Protein AF-A0A849EMX7-F1 (afdb_monomer_lite)

Foldseek 3Di:
DDQQFPQDWAQQQDADDPVDDFDDQEVCVVVVHLQSGRIHTTHGLQQVQPDADDDPRRPRGHPLSVLVCQCAVPVGGGRDPHRNDPNGHNNPDDPVRSVVVSVVSVVSYPPD

Sequ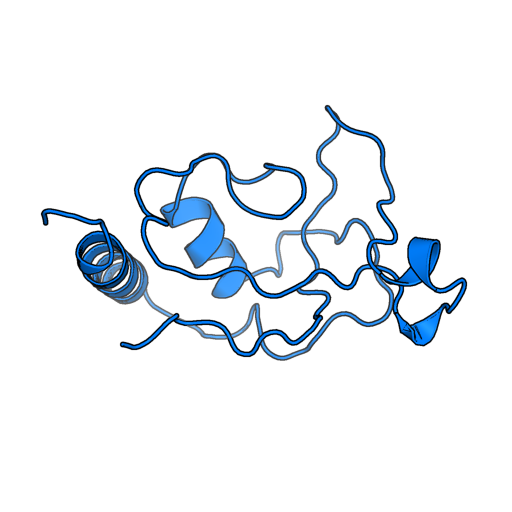ence (112 aa):
PALFTTYRYENIGVPANLSVPSPDLGLGAHLNDPDQNGKFKIPTLRNVAVTAPYSHNGVFPTLYDMVSFINDRSGYTADVSENVTPAVGGLRLSESQIDDIIAFLDTLTDNY

pLDDT: mean 96.65, std 4.78, range [57.38, 98.75]

Radius of gyration: 14.33 Å; chains: 1; bounding box: 36×30×37 Å

Structure (mmCIF, N/CA/C/O backbone):
data_AF-A0A849EMX7-F1
#
_entry.id   AF-A0A849EMX7-F1
#
loop_
_atom_site.group_PDB
_atom_site.id
_atom_site.type_symbol
_atom_site.label_atom_id
_atom_site.label_alt_id
_atom_site.label_comp_id
_atom_site.label_asym_id
_atom_site.label_entity_id
_atom_site.label_seq_id
_atom_site.pdbx_PDB_ins_code
_atom_site.Cartn_x
_atom_site.Cartn_y
_atom_site.Cartn_z
_atom_site.occupancy
_atom_site.B_iso_or_equiv
_atom_site.auth_seq_id
_atom_site.auth_comp_id
_atom_site.auth_asym_id
_atom_site.auth_atom_id
_atom_site.pdbx_PDB_model_num
ATOM 1 N N . PRO A 1 1 ? -22.375 1.510 -4.122 1.00 75.31 1 PRO A N 1
ATOM 2 C CA . PRO A 1 1 ? -21.675 1.776 -2.838 1.00 75.31 1 PRO A CA 1
ATOM 3 C C . PRO A 1 1 ? -20.176 1.995 -3.111 1.00 75.31 1 PRO A C 1
ATOM 5 O O . PRO A 1 1 ? -19.683 1.467 -4.105 1.00 75.31 1 PRO A O 1
ATOM 8 N N . ALA A 1 2 ? -19.470 2.794 -2.301 1.00 87.12 2 ALA A N 1
ATOM 9 C CA . ALA A 1 2 ? -18.047 3.079 -2.525 1.00 87.12 2 ALA A CA 1
ATOM 10 C C . ALA A 1 2 ? -17.178 1.825 -2.304 1.00 87.12 2 ALA A C 1
ATOM 12 O O . ALA A 1 2 ? -17.412 1.066 -1.358 1.00 87.12 2 ALA A O 1
ATOM 13 N N . LEU A 1 3 ? -16.204 1.601 -3.193 1.00 91.38 3 LEU A N 1
ATOM 14 C CA . LEU A 1 3 ? -15.312 0.428 -3.192 1.00 91.38 3 LEU A CA 1
ATOM 15 C C . LEU A 1 3 ? -13.865 0.766 -2.802 1.00 91.38 3 LEU A C 1
ATOM 17 O O . LEU A 1 3 ? -13.039 -0.133 -2.729 1.00 91.38 3 LEU A O 1
ATOM 21 N N . PHE A 1 4 ? -13.559 2.044 -2.544 1.00 96.06 4 PHE A N 1
ATOM 22 C CA . PHE A 1 4 ? -12.251 2.502 -2.053 1.00 96.06 4 PHE A CA 1
ATOM 23 C C . PHE A 1 4 ? -11.056 1.977 -2.867 1.00 96.06 4 PHE A C 1
ATOM 25 O O . PHE A 1 4 ? -10.015 1.630 -2.327 1.00 96.06 4 PHE A O 1
ATOM 32 N N . THR A 1 5 ? -11.226 1.914 -4.186 1.00 96.81 5 THR A N 1
ATOM 33 C CA . THR A 1 5 ? -10.186 1.579 -5.160 1.00 96.81 5 THR A CA 1
ATOM 34 C C . THR A 1 5 ? -10.440 2.358 -6.444 1.00 96.81 5 THR A C 1
ATOM 36 O O . THR A 1 5 ? -11.585 2.660 -6.785 1.00 96.81 5 THR A O 1
ATOM 39 N N . THR A 1 6 ? -9.371 2.678 -7.169 1.00 94.69 6 THR A N 1
ATOM 40 C CA . THR A 1 6 ? -9.442 3.268 -8.513 1.00 94.69 6 THR A CA 1
ATOM 41 C C . THR A 1 6 ? -9.297 2.225 -9.622 1.00 94.69 6 THR A C 1
ATOM 43 O O . THR A 1 6 ? -9.395 2.579 -10.794 1.00 94.69 6 THR A O 1
ATOM 46 N N . TYR A 1 7 ? -9.029 0.959 -9.271 1.00 94.69 7 TYR A N 1
ATOM 47 C CA . TYR A 1 7 ? -8.681 -0.139 -10.186 1.00 94.69 7 TYR A CA 1
ATOM 48 C C . TYR A 1 7 ? -7.423 0.076 -11.039 1.00 94.69 7 TYR A C 1
ATOM 50 O O . TYR A 1 7 ? -7.161 -0.714 -11.946 1.00 94.69 7 TYR A O 1
ATOM 58 N N . ARG A 1 8 ? -6.636 1.117 -10.749 1.00 96.88 8 ARG A N 1
ATOM 59 C CA . ARG A 1 8 ? -5.343 1.363 -11.395 1.00 96.88 8 ARG A CA 1
ATOM 60 C C . ARG A 1 8 ? -4.267 0.430 -10.846 1.00 96.88 8 ARG A C 1
ATOM 62 O O . ARG A 1 8 ? -4.487 -0.281 -9.864 1.00 96.88 8 ARG A O 1
ATOM 69 N N . TYR A 1 9 ? -3.111 0.462 -11.496 1.00 98.38 9 TYR A N 1
ATOM 70 C CA . TYR A 1 9 ? -1.922 -0.289 -11.123 1.00 98.38 9 TYR A CA 1
ATOM 71 C C . TYR A 1 9 ? -0.809 0.692 -10.785 1.00 98.38 9 TYR A C 1
ATOM 73 O O . TYR A 1 9 ? -0.524 1.584 -11.579 1.00 98.38 9 TYR A O 1
ATOM 81 N N . GLU A 1 10 ? -0.190 0.523 -9.624 1.00 98.44 10 GLU A N 1
ATOM 82 C CA . GLU A 1 10 ? 0.881 1.394 -9.141 1.00 98.44 10 GLU A CA 1
ATOM 83 C C . GLU A 1 10 ? 1.969 0.547 -8.482 1.00 98.44 10 GLU A C 1
ATOM 85 O O . GLU A 1 10 ? 1.677 -0.487 -7.875 1.00 98.44 10 GLU A O 1
ATOM 90 N N . ASN A 1 11 ? 3.219 0.997 -8.583 1.00 98.62 11 ASN A N 1
ATOM 91 C CA . ASN A 1 11 ? 4.309 0.478 -7.767 1.00 98.62 11 ASN A CA 1
ATOM 92 C C . ASN A 1 11 ? 4.538 1.456 -6.609 1.00 98.62 11 ASN A C 1
ATOM 94 O O . ASN A 1 11 ? 5.039 2.559 -6.812 1.00 98.62 11 ASN A O 1
ATOM 98 N N . ILE A 1 12 ? 4.167 1.072 -5.389 1.00 98.25 12 ILE A N 1
ATOM 99 C CA . ILE A 1 12 ? 4.361 1.910 -4.192 1.00 98.25 12 ILE A CA 1
ATOM 100 C C . ILE A 1 12 ? 5.744 1.728 -3.544 1.00 98.25 12 ILE A C 1
ATOM 102 O O . ILE A 1 12 ? 6.065 2.435 -2.590 1.00 98.25 12 ILE A O 1
ATOM 106 N N . GLY A 1 13 ? 6.583 0.837 -4.084 1.00 98.31 13 GLY A N 1
ATOM 107 C CA . GLY A 1 13 ? 7.926 0.550 -3.581 1.00 98.31 13 GLY A CA 1
ATOM 108 C C . GLY A 1 13 ? 7.942 -0.379 -2.366 1.00 98.31 13 GLY A C 1
ATOM 109 O O . GLY A 1 13 ? 8.733 -0.164 -1.453 1.00 98.31 13 GLY A O 1
ATOM 110 N N . VAL A 1 14 ? 7.036 -1.366 -2.319 1.00 98.38 14 VAL A N 1
ATOM 111 C CA . VAL A 1 14 ? 6.990 -2.372 -1.238 1.00 98.38 14 VAL A CA 1
ATOM 112 C C . VAL A 1 14 ? 8.327 -3.131 -1.198 1.00 98.38 14 VAL A C 1
ATOM 114 O O . VAL A 1 14 ? 8.826 -3.499 -2.265 1.00 98.38 14 VAL A O 1
ATOM 117 N N . PRO A 1 15 ? 8.927 -3.366 -0.017 1.00 98.44 15 PRO A N 1
ATOM 118 C CA . PRO A 1 15 ? 10.155 -4.148 0.100 1.00 98.44 15 PRO A CA 1
ATOM 119 C C . PRO A 1 15 ? 9.925 -5.637 -0.180 1.00 98.44 15 PRO A C 1
ATOM 121 O O . PRO A 1 15 ? 8.804 -6.141 -0.085 1.00 98.44 15 PRO A O 1
ATOM 124 N N . ALA A 1 16 ? 11.002 -6.360 -0.485 1.00 98.19 16 ALA A N 1
ATOM 125 C CA . ALA A 1 16 ? 10.944 -7.804 -0.679 1.00 98.19 16 ALA A CA 1
ATOM 126 C C . ALA A 1 16 ? 10.520 -8.529 0.612 1.00 98.19 16 ALA A C 1
ATOM 128 O O . ALA A 1 16 ? 11.026 -8.239 1.698 1.00 98.19 16 ALA A O 1
ATOM 129 N N . ASN A 1 17 ? 9.644 -9.528 0.487 1.00 97.88 17 ASN A N 1
ATOM 130 C CA . ASN A 1 17 ? 9.416 -10.522 1.533 1.00 97.88 17 ASN A CA 1
ATOM 131 C C . ASN A 1 17 ? 10.254 -11.767 1.220 1.00 97.88 17 ASN A C 1
ATOM 133 O O . ASN A 1 17 ? 9.970 -12.482 0.264 1.00 97.88 17 ASN A O 1
ATOM 137 N N . LEU A 1 18 ? 11.253 -12.061 2.056 1.00 95.25 18 LEU A N 1
ATOM 138 C CA . LEU A 1 18 ? 12.193 -13.174 1.848 1.00 95.25 18 LEU A CA 1
ATOM 139 C C . LEU A 1 18 ? 11.545 -14.571 1.909 1.00 95.25 18 LEU A C 1
ATOM 141 O O . LEU A 1 18 ? 12.206 -15.566 1.619 1.00 95.25 18 LEU A O 1
ATOM 145 N N . SER A 1 19 ? 10.272 -14.656 2.300 1.00 97.06 19 SER A N 1
ATOM 146 C CA . SER A 1 19 ? 9.513 -15.910 2.368 1.00 97.06 19 SER A CA 1
ATOM 147 C C . SER A 1 19 ? 8.790 -16.260 1.062 1.00 97.06 19 SER A C 1
ATOM 149 O O . SER A 1 19 ? 8.196 -17.334 0.973 1.00 97.06 19 SER A O 1
ATOM 151 N N . VAL A 1 20 ? 8.802 -15.374 0.061 1.00 96.38 20 VAL A N 1
ATOM 152 C CA . VAL A 1 20 ? 8.142 -15.571 -1.241 1.00 96.38 20 VAL A CA 1
ATOM 153 C C . VAL A 1 20 ? 9.100 -15.230 -2.392 1.00 96.38 20 VAL A C 1
ATOM 155 O O . VAL A 1 20 ? 10.116 -14.574 -2.160 1.00 96.38 20 VAL A O 1
ATOM 158 N N . PRO A 1 21 ? 8.836 -15.688 -3.633 1.00 96.81 21 PRO A N 1
ATOM 159 C CA . PRO A 1 21 ? 9.665 -15.336 -4.785 1.00 96.81 21 PRO A CA 1
ATOM 160 C C . PRO A 1 21 ? 9.799 -13.817 -4.976 1.00 96.81 21 PRO A C 1
ATOM 162 O O . PRO A 1 21 ? 8.812 -13.093 -4.884 1.00 96.81 21 PRO A O 1
ATOM 165 N N . SER A 1 22 ? 11.019 -13.360 -5.264 1.00 95.44 22 SER A N 1
ATOM 166 C CA . SER A 1 22 ? 11.379 -11.955 -5.491 1.00 95.44 22 SER A CA 1
ATOM 167 C C . SER A 1 22 ? 12.506 -11.875 -6.548 1.00 95.44 22 SER A C 1
ATOM 169 O O . SER A 1 22 ? 13.346 -12.784 -6.594 1.00 95.44 22 SER A O 1
ATOM 171 N N . PRO A 1 23 ? 12.530 -10.844 -7.420 1.00 96.69 23 PRO A N 1
ATOM 172 C CA . PRO A 1 23 ? 11.558 -9.753 -7.476 1.00 96.69 23 PRO A CA 1
ATOM 173 C C . PRO A 1 23 ? 10.233 -10.174 -8.126 1.00 96.69 23 PRO A C 1
ATOM 175 O O . PRO A 1 23 ? 10.224 -10.914 -9.113 1.00 96.69 23 PRO A O 1
ATOM 178 N N . ASP A 1 24 ? 9.112 -9.676 -7.602 1.00 97.56 24 ASP A N 1
ATOM 179 C CA . ASP A 1 24 ? 7.806 -9.820 -8.252 1.00 97.56 24 ASP A CA 1
ATOM 180 C C . ASP A 1 24 ? 7.542 -8.623 -9.181 1.00 97.56 24 ASP A C 1
ATOM 182 O O . ASP A 1 24 ? 7.236 -7.508 -8.754 1.00 97.56 24 ASP A O 1
ATOM 186 N N . LEU A 1 25 ? 7.653 -8.857 -10.492 1.00 98.44 25 LEU A N 1
ATOM 187 C CA . LEU A 1 25 ? 7.427 -7.821 -11.503 1.00 98.44 25 LEU A CA 1
ATOM 188 C C . LEU A 1 25 ? 5.945 -7.429 -11.651 1.00 98.44 25 LEU A C 1
ATOM 190 O O . LEU A 1 25 ? 5.651 -6.476 -12.379 1.00 98.44 25 LEU A O 1
ATOM 194 N N . GLY A 1 26 ? 5.014 -8.128 -10.997 1.00 98.12 26 GLY A N 1
ATOM 195 C CA . GLY A 1 26 ? 3.591 -7.810 -11.010 1.00 98.12 26 GLY A CA 1
ATOM 196 C C . GLY A 1 26 ? 3.014 -7.757 -12.427 1.00 98.12 26 GLY A C 1
ATOM 197 O O . GLY A 1 26 ? 3.169 -8.684 -13.227 1.00 98.12 26 GLY A O 1
ATOM 198 N N . LEU A 1 27 ? 2.348 -6.647 -12.761 1.00 98.50 27 LEU A N 1
ATOM 199 C CA . LEU A 1 27 ? 1.751 -6.439 -14.084 1.00 98.50 27 LEU A CA 1
ATOM 200 C C . LEU A 1 27 ? 2.778 -6.543 -15.229 1.00 98.50 27 LEU A C 1
ATOM 202 O O . LEU A 1 27 ? 2.426 -7.019 -16.310 1.00 98.50 27 LEU A O 1
ATOM 206 N N . GLY A 1 28 ? 4.035 -6.151 -14.995 1.00 98.50 28 GLY A N 1
ATOM 207 C CA . GLY A 1 28 ? 5.108 -6.193 -15.993 1.00 98.50 28 GLY A CA 1
ATOM 208 C C . GLY A 1 28 ? 5.396 -7.593 -16.523 1.00 98.50 28 GLY A C 1
ATOM 209 O O . GLY A 1 28 ? 5.469 -7.779 -17.737 1.00 98.50 28 GLY A O 1
ATOM 210 N N . ALA A 1 29 ? 5.447 -8.604 -15.649 1.00 97.94 29 ALA A N 1
ATOM 211 C CA . ALA A 1 29 ? 5.623 -9.996 -16.075 1.00 97.94 29 ALA A CA 1
ATOM 212 C C . ALA A 1 29 ? 4.428 -10.514 -16.889 1.00 97.94 29 ALA A C 1
ATOM 214 O O . ALA A 1 29 ? 4.609 -11.294 -17.822 1.00 97.94 29 ALA A O 1
ATOM 215 N N . HIS A 1 30 ? 3.208 -10.079 -16.559 1.00 97.75 30 HIS A N 1
ATOM 216 C CA . HIS A 1 30 ? 2.003 -10.519 -17.261 1.00 97.75 30 HIS A CA 1
ATOM 217 C C . HIS A 1 30 ? 1.887 -9.923 -18.670 1.00 97.75 30 HIS A C 1
ATOM 219 O O . HIS A 1 30 ? 1.450 -10.606 -19.594 1.00 97.75 30 HIS A O 1
ATOM 225 N N . LEU A 1 31 ? 2.270 -8.655 -18.833 1.00 98.12 31 LEU A N 1
ATOM 226 C CA . LEU A 1 31 ? 2.191 -7.945 -20.112 1.00 98.12 31 LEU A CA 1
ATOM 227 C C . LEU A 1 31 ? 3.474 -8.034 -20.943 1.00 98.12 31 LEU A C 1
ATOM 229 O O . LEU A 1 31 ? 3.449 -7.678 -22.119 1.00 98.12 31 LEU A O 1
ATOM 233 N N . ASN A 1 32 ? 4.570 -8.512 -20.348 1.00 97.94 32 ASN A N 1
ATOM 234 C CA . ASN A 1 32 ? 5.914 -8.441 -20.917 1.00 97.94 32 ASN A CA 1
ATOM 235 C C . ASN A 1 32 ? 6.302 -6.993 -21.290 1.00 97.94 32 ASN A C 1
ATOM 237 O O . ASN A 1 32 ? 6.817 -6.733 -22.378 1.00 97.94 32 ASN A O 1
ATOM 241 N N . ASP A 1 33 ? 6.014 -6.054 -20.382 1.00 98.44 33 ASP A N 1
ATOM 242 C CA . ASP A 1 33 ? 6.230 -4.612 -20.551 1.00 98.44 33 ASP A CA 1
ATOM 243 C C . ASP A 1 33 ? 6.999 -4.033 -19.342 1.00 98.44 33 ASP A C 1
ATOM 245 O O . ASP A 1 33 ? 6.430 -3.940 -18.245 1.00 98.44 33 ASP A O 1
ATOM 249 N N . PRO A 1 34 ? 8.272 -3.621 -19.519 1.00 98.25 34 PRO A N 1
ATOM 250 C CA . PRO A 1 34 ? 9.086 -3.033 -18.456 1.00 98.25 34 PRO A CA 1
ATOM 251 C C . PRO A 1 34 ? 8.486 -1.777 -17.807 1.00 98.25 34 PRO A C 1
ATOM 253 O O . PRO A 1 34 ? 8.712 -1.543 -16.617 1.00 98.25 34 PRO A O 1
ATOM 256 N N . ASP A 1 35 ? 7.661 -1.008 -18.524 1.00 98.38 35 ASP A N 1
ATOM 257 C CA . ASP A 1 35 ? 7.009 0.195 -17.983 1.00 98.38 35 ASP A CA 1
ATOM 258 C C . ASP A 1 35 ? 5.900 -0.144 -16.966 1.00 98.38 35 ASP A C 1
ATOM 260 O O . ASP A 1 35 ? 5.339 0.741 -16.307 1.00 98.38 35 ASP A O 1
ATOM 264 N N . GLN A 1 36 ? 5.569 -1.433 -16.815 1.00 98.62 36 GLN A N 1
ATOM 265 C CA . GLN A 1 36 ? 4.625 -1.950 -15.820 1.00 98.62 36 GLN A CA 1
ATOM 266 C C . GLN A 1 36 ? 5.290 -2.778 -14.715 1.00 98.62 36 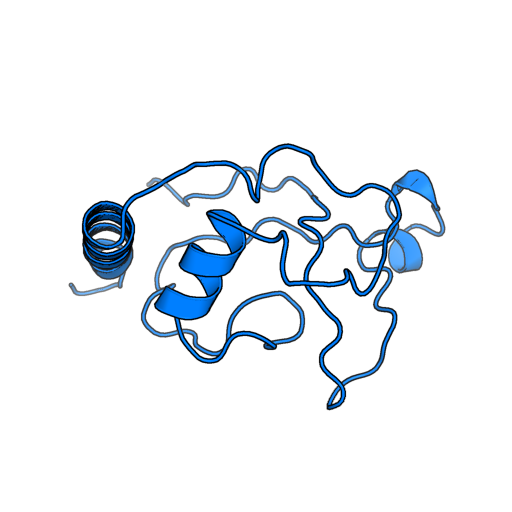GLN A C 1
ATOM 268 O O . GLN A 1 36 ? 4.586 -3.248 -13.816 1.00 98.62 36 GLN A O 1
ATOM 273 N N . ASN A 1 37 ? 6.618 -2.946 -14.745 1.00 98.75 37 ASN A N 1
ATOM 274 C CA . ASN A 1 37 ? 7.347 -3.683 -13.714 1.00 98.75 37 ASN A CA 1
ATOM 275 C C . ASN A 1 37 ? 7.059 -3.117 -12.318 1.00 98.75 37 ASN A C 1
ATOM 277 O O . ASN A 1 37 ? 7.070 -1.900 -12.113 1.00 98.75 37 ASN A O 1
ATOM 281 N N . GLY A 1 38 ? 6.778 -4.022 -11.378 1.00 98.50 38 GLY A N 1
ATOM 282 C CA . GLY A 1 38 ? 6.510 -3.733 -9.969 1.00 98.50 38 GLY A CA 1
ATOM 283 C C . GLY A 1 38 ? 5.122 -3.156 -9.689 1.00 98.50 38 GLY A C 1
ATOM 284 O O . GLY A 1 38 ? 4.794 -2.883 -8.534 1.00 98.50 38 GLY A O 1
ATOM 285 N N . LYS A 1 39 ? 4.285 -2.935 -10.714 1.00 98.75 39 LYS A N 1
ATOM 286 C CA . LYS A 1 39 ? 2.943 -2.387 -10.504 1.00 98.75 39 LYS A CA 1
ATOM 287 C C . LYS A 1 39 ? 1.956 -3.480 -10.122 1.00 98.75 39 LYS A C 1
ATOM 289 O O . LYS A 1 39 ? 1.804 -4.480 -10.826 1.00 98.75 39 LYS A O 1
ATOM 294 N N . PHE A 1 40 ? 1.190 -3.213 -9.072 1.00 98.69 40 PHE A N 1
ATOM 295 C CA . PHE A 1 40 ? 0.097 -4.066 -8.617 1.00 98.69 40 PHE A CA 1
ATOM 296 C C . PHE A 1 40 ? -1.214 -3.299 -8.638 1.00 98.69 40 PHE A C 1
ATOM 298 O O . PHE A 1 40 ? -1.251 -2.079 -8.465 1.00 98.69 40 PHE A O 1
ATOM 305 N N . LYS A 1 41 ? -2.308 -4.029 -8.858 1.00 98.31 41 LYS A N 1
ATOM 306 C CA . LYS A 1 41 ? -3.652 -3.461 -8.815 1.00 98.31 41 LYS A CA 1
ATOM 307 C C . LYS A 1 41 ? -3.915 -2.890 -7.424 1.00 98.31 41 LYS A C 1
ATOM 309 O O . LYS A 1 41 ? -3.722 -3.588 -6.434 1.00 98.31 41 LYS A O 1
ATOM 314 N N . ILE A 1 42 ? -4.436 -1.669 -7.356 1.00 97.94 42 ILE A N 1
ATOM 315 C CA . ILE A 1 42 ? -4.881 -1.061 -6.099 1.00 97.94 42 ILE A CA 1
ATOM 316 C C . ILE A 1 42 ? -6.075 -1.877 -5.562 1.00 97.94 42 ILE A C 1
ATOM 318 O O . ILE A 1 42 ? -7.125 -1.912 -6.222 1.00 97.94 42 ILE A O 1
ATOM 322 N N . PRO A 1 43 ? -5.953 -2.561 -4.407 1.00 97.12 43 PRO A N 1
ATOM 323 C CA . PRO A 1 43 ? -7.041 -3.361 -3.855 1.00 97.12 43 PRO A CA 1
ATOM 324 C C . PRO A 1 43 ? -8.169 -2.464 -3.325 1.00 97.12 43 PRO A C 1
ATOM 326 O O . PRO A 1 43 ? -8.003 -1.260 -3.153 1.00 97.12 43 PRO A O 1
ATOM 329 N N . THR A 1 44 ? -9.338 -3.055 -3.079 1.00 97.69 44 THR A N 1
ATOM 330 C CA . THR A 1 44 ? -10.387 -2.413 -2.268 1.00 97.69 44 THR A CA 1
ATOM 331 C C . THR A 1 44 ? -9.919 -2.298 -0.817 1.00 97.69 44 THR A C 1
ATOM 333 O O . THR A 1 44 ? -9.232 -3.194 -0.336 1.00 97.69 44 THR A O 1
ATOM 336 N N . LEU A 1 45 ? -10.337 -1.242 -0.113 1.00 97.75 45 LEU A N 1
ATOM 337 C CA . LEU A 1 45 ? -10.114 -1.100 1.335 1.00 97.75 45 LEU A CA 1
ATOM 338 C C . LEU A 1 45 ? -11.274 -1.631 2.198 1.00 97.75 45 LEU A C 1
ATOM 340 O O . LEU A 1 45 ? -11.205 -1.588 3.420 1.00 97.75 45 LEU A O 1
ATOM 344 N N . ARG A 1 46 ? -12.350 -2.149 1.591 1.00 97.00 46 ARG A N 1
ATOM 345 C CA . ARG A 1 46 ? -13.383 -2.892 2.339 1.00 97.00 46 ARG A CA 1
ATOM 346 C C . ARG A 1 46 ? -12.774 -4.106 3.033 1.00 97.00 46 ARG A C 1
ATOM 348 O O . ARG A 1 46 ? -12.033 -4.846 2.390 1.00 97.00 46 ARG A O 1
ATOM 355 N N . ASN A 1 47 ? -13.145 -4.317 4.294 1.00 97.19 47 ASN A N 1
ATOM 356 C CA . ASN A 1 47 ? -12.630 -5.373 5.168 1.00 97.19 47 ASN A CA 1
ATOM 357 C C . ASN A 1 47 ? -11.112 -5.334 5.397 1.00 97.19 47 ASN A C 1
ATOM 359 O O . ASN A 1 47 ? -10.557 -6.320 5.873 1.00 97.19 47 ASN A O 1
ATOM 363 N N . VAL A 1 48 ? -10.432 -4.218 5.098 1.00 97.94 48 VAL A N 1
ATOM 364 C CA . VAL A 1 48 ? -8.967 -4.156 5.201 1.00 97.94 48 VAL A CA 1
ATOM 365 C C . VAL A 1 48 ? -8.478 -4.471 6.617 1.00 97.94 48 VAL A C 1
ATOM 367 O O . VAL A 1 48 ? -7.507 -5.196 6.762 1.00 97.94 48 VAL A O 1
ATOM 370 N N . ALA A 1 49 ? -9.192 -4.048 7.661 1.00 97.19 49 ALA A N 1
ATOM 371 C CA . ALA A 1 49 ? -8.811 -4.287 9.055 1.00 97.19 49 ALA A CA 1
ATOM 372 C C . ALA A 1 49 ? -8.686 -5.773 9.453 1.00 97.19 49 ALA A C 1
ATOM 374 O O . ALA A 1 49 ? -7.994 -6.099 10.416 1.00 97.19 49 ALA A O 1
ATOM 375 N N . VAL A 1 50 ? -9.322 -6.690 8.711 1.00 96.94 50 VAL A N 1
ATOM 376 C CA . VAL A 1 50 ? -9.387 -8.128 9.035 1.00 96.94 50 VAL A CA 1
ATOM 377 C C . VAL A 1 50 ? -8.698 -9.019 7.995 1.00 96.94 50 VAL A C 1
ATOM 379 O O . VAL A 1 50 ? -8.929 -10.227 7.961 1.00 96.94 50 VAL A O 1
ATOM 382 N N . THR A 1 51 ? -7.844 -8.447 7.142 1.00 97.69 51 THR A N 1
ATOM 383 C CA . THR A 1 51 ? -7.170 -9.170 6.043 1.00 97.69 51 THR A CA 1
ATOM 384 C C . THR A 1 51 ? -5.648 -9.129 6.133 1.00 97.69 51 THR A C 1
ATOM 386 O O . THR A 1 51 ? -4.972 -9.155 5.109 1.00 97.69 51 THR A O 1
ATOM 389 N N . ALA A 1 52 ? -5.097 -9.042 7.343 1.00 97.44 52 ALA A N 1
ATOM 390 C CA . ALA A 1 52 ? -3.660 -9.180 7.548 1.00 97.44 52 ALA A CA 1
ATOM 391 C C . ALA A 1 52 ? -3.138 -10.542 7.022 1.00 97.44 52 ALA A C 1
ATOM 393 O O . ALA A 1 52 ? -3.864 -11.540 7.100 1.00 97.44 52 ALA A O 1
ATOM 394 N N . PRO A 1 53 ? -1.874 -10.627 6.561 1.00 98.56 53 PRO A N 1
ATOM 395 C CA . PRO A 1 53 ? -0.907 -9.535 6.402 1.00 98.56 53 PRO A CA 1
ATOM 396 C C . PRO A 1 53 ? -1.138 -8.700 5.126 1.00 98.56 53 PRO A C 1
ATOM 398 O O . PRO A 1 53 ? -1.905 -9.079 4.245 1.00 98.56 53 PRO A O 1
ATOM 401 N N . TYR A 1 54 ? -0.457 -7.558 5.016 1.00 98.62 54 TYR A N 1
ATOM 402 C CA . TYR A 1 54 ? -0.739 -6.514 4.023 1.00 98.62 54 TYR A CA 1
ATOM 403 C C . TYR A 1 54 ? 0.324 -6.387 2.925 1.00 98.62 54 TYR A C 1
ATOM 405 O O . TYR A 1 54 ? 1.472 -6.809 3.088 1.00 98.62 54 TYR A O 1
ATOM 413 N N . SER A 1 55 ? -0.064 -5.706 1.836 1.00 98.19 55 SER A N 1
ATOM 414 C CA . SER A 1 55 ? 0.611 -5.588 0.525 1.00 98.19 55 SER A CA 1
ATOM 415 C C . SER A 1 55 ? 0.516 -6.848 -0.353 1.00 98.19 55 SER A C 1
ATOM 417 O O . SER A 1 55 ? -0.102 -7.834 0.033 1.00 98.19 55 SER A O 1
ATOM 419 N N . HIS A 1 56 ? 1.083 -6.808 -1.566 1.00 98.12 56 HIS A N 1
ATOM 420 C CA . HIS A 1 56 ? 0.992 -7.920 -2.524 1.00 98.12 56 HIS A CA 1
ATOM 421 C C . HIS A 1 56 ? 1.771 -9.166 -2.074 1.00 98.12 56 HIS A C 1
ATOM 423 O O . HIS A 1 56 ? 1.408 -10.277 -2.444 1.00 98.12 56 HIS A O 1
ATOM 429 N N . ASN A 1 57 ? 2.820 -8.980 -1.269 1.00 98.38 57 ASN A N 1
ATOM 430 C CA . ASN A 1 57 ? 3.693 -10.048 -0.791 1.00 98.38 57 ASN A CA 1
ATOM 431 C C . ASN A 1 57 ? 3.541 -10.313 0.718 1.00 98.38 57 ASN A C 1
ATOM 433 O O . ASN A 1 57 ? 4.296 -11.107 1.277 1.00 98.38 57 ASN A O 1
ATOM 437 N N . GLY A 1 58 ? 2.586 -9.656 1.390 1.00 98.38 58 GLY A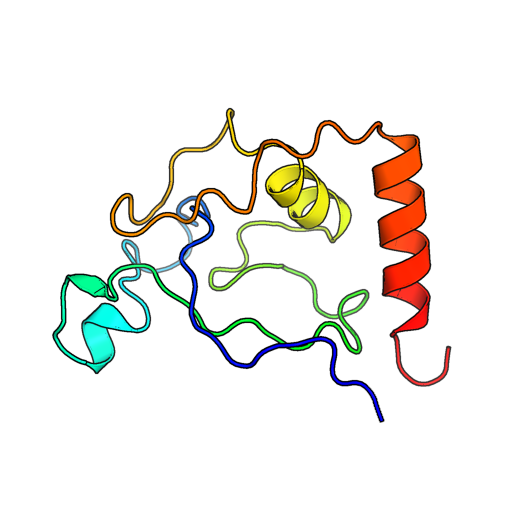 N 1
ATOM 438 C CA . GLY A 1 58 ? 2.308 -9.874 2.812 1.00 98.38 58 GLY A CA 1
ATOM 439 C C . GLY A 1 58 ? 3.434 -9.443 3.759 1.00 98.38 58 GLY A C 1
ATOM 440 O O . GLY A 1 58 ? 3.506 -9.969 4.866 1.00 98.38 58 GLY A O 1
ATOM 441 N N . VAL A 1 59 ? 4.339 -8.545 3.347 1.00 98.56 59 VAL A N 1
ATOM 442 C CA . VAL A 1 59 ? 5.503 -8.161 4.170 1.00 98.56 59 VAL A CA 1
ATOM 443 C C . VAL A 1 59 ? 5.134 -7.374 5.434 1.00 98.56 59 VAL A C 1
ATOM 445 O O . VAL A 1 59 ? 5.901 -7.378 6.392 1.00 98.56 59 VAL A O 1
ATOM 448 N N . PHE A 1 60 ? 3.969 -6.718 5.464 1.00 98.62 60 PHE A N 1
ATOM 449 C CA . PHE A 1 60 ? 3.526 -5.904 6.599 1.00 98.62 60 PHE A CA 1
ATOM 450 C C . PHE A 1 60 ? 2.547 -6.690 7.484 1.00 98.62 60 PHE A C 1
ATOM 452 O O . PHE A 1 60 ? 1.440 -6.995 7.030 1.00 98.62 60 PHE A O 1
ATOM 459 N N . PRO A 1 61 ? 2.903 -7.023 8.738 1.00 98.38 61 PRO A N 1
ATOM 460 C CA . PRO A 1 61 ? 2.057 -7.853 9.597 1.00 98.38 61 PRO A CA 1
ATOM 461 C C . PRO A 1 61 ? 0.777 -7.158 10.065 1.00 98.38 61 PRO A C 1
ATOM 463 O O . PRO A 1 61 ? -0.242 -7.821 10.251 1.00 98.38 61 PRO A O 1
ATOM 466 N N . THR A 1 62 ? 0.813 -5.838 10.267 1.00 98.69 62 THR A N 1
ATOM 467 C CA . THR A 1 62 ? -0.321 -5.074 10.803 1.00 98.69 62 THR A CA 1
ATOM 468 C C . THR A 1 62 ? -0.769 -3.955 9.867 1.00 98.69 62 THR A C 1
ATOM 470 O O . THR A 1 62 ? -0.022 -3.504 8.994 1.00 98.69 62 THR A O 1
ATOM 473 N N . LEU A 1 63 ? -2.011 -3.487 10.059 1.00 98.25 63 LEU A N 1
ATOM 474 C CA . LEU A 1 63 ? -2.533 -2.356 9.291 1.00 98.25 63 LEU A CA 1
ATOM 475 C C . LEU A 1 63 ? -1.748 -1.082 9.619 1.00 98.25 63 LEU A C 1
ATOM 477 O O . LEU A 1 63 ? -1.493 -0.276 8.729 1.00 98.25 63 LEU A O 1
ATOM 481 N N . TYR A 1 64 ? -1.296 -0.954 10.870 1.00 98.62 64 TYR A N 1
ATOM 482 C CA . TYR A 1 64 ? -0.421 0.126 11.311 1.00 98.62 64 TYR A CA 1
ATOM 483 C C . TYR A 1 64 ? 0.903 0.139 10.541 1.00 98.62 64 TYR A C 1
ATOM 485 O O . TYR A 1 64 ? 1.304 1.196 10.055 1.00 98.62 64 TYR A O 1
ATOM 493 N N . ASP A 1 65 ? 1.551 -1.016 10.351 1.00 98.69 65 ASP A N 1
ATOM 494 C CA . ASP A 1 65 ? 2.803 -1.110 9.583 1.00 98.69 65 ASP A CA 1
ATOM 495 C C . ASP A 1 65 ? 2.596 -0.684 8.124 1.00 98.69 65 ASP A C 1
ATOM 497 O O . ASP A 1 65 ? 3.392 0.075 7.569 1.00 98.69 65 ASP A O 1
ATOM 501 N N . MET A 1 66 ? 1.488 -1.116 7.512 1.00 98.38 66 MET A N 1
ATOM 502 C CA . MET A 1 66 ? 1.139 -0.745 6.141 1.00 98.38 66 MET A CA 1
ATOM 503 C C . MET A 1 66 ? 0.863 0.761 6.001 1.00 98.38 66 MET A C 1
ATOM 505 O O . MET A 1 66 ? 1.370 1.397 5.077 1.00 98.38 66 MET A O 1
ATOM 509 N N . VAL A 1 67 ? 0.077 1.356 6.904 1.00 98.38 67 VAL A N 1
ATOM 510 C CA . VAL A 1 67 ? -0.214 2.803 6.880 1.00 98.38 67 VAL A CA 1
ATOM 511 C C . VAL A 1 67 ? 1.048 3.615 7.180 1.00 98.38 67 VAL A C 1
ATOM 513 O O . VAL A 1 67 ? 1.297 4.622 6.515 1.00 98.38 67 VAL A O 1
ATOM 516 N N . SER A 1 68 ? 1.891 3.149 8.103 1.00 98.44 68 SER A N 1
ATOM 517 C CA . SER A 1 68 ? 3.181 3.771 8.414 1.00 98.44 68 SER A CA 1
ATOM 518 C C . SER A 1 68 ? 4.113 3.774 7.203 1.00 98.44 68 SER A C 1
ATOM 520 O O . SER A 1 68 ? 4.696 4.809 6.895 1.00 98.44 68 SER A O 1
ATOM 522 N N . PHE A 1 69 ? 4.182 2.672 6.450 1.00 98.50 69 PHE A N 1
ATOM 523 C CA . PHE A 1 69 ? 4.916 2.609 5.182 1.00 98.50 69 PHE A CA 1
ATOM 524 C C . PHE A 1 69 ? 4.377 3.598 4.133 1.00 98.50 69 PHE A C 1
ATOM 526 O O . PHE A 1 69 ? 5.148 4.267 3.443 1.00 98.50 69 PHE A O 1
ATOM 533 N N . ILE A 1 70 ? 3.051 3.723 4.006 1.00 98.06 70 ILE A N 1
ATOM 534 C CA . ILE A 1 70 ? 2.438 4.698 3.089 1.00 98.06 70 ILE A CA 1
ATOM 535 C C . ILE A 1 70 ? 2.771 6.138 3.508 1.00 98.06 70 ILE A C 1
ATOM 537 O O . ILE A 1 70 ? 2.973 6.992 2.639 1.00 98.06 70 ILE A O 1
ATOM 541 N N . ASN A 1 71 ? 2.851 6.408 4.814 1.00 98.38 71 ASN A N 1
ATOM 542 C CA . ASN A 1 71 ? 3.237 7.709 5.354 1.00 98.38 71 ASN A CA 1
ATOM 543 C C . ASN A 1 71 ? 4.705 8.046 5.058 1.00 98.38 71 ASN A C 1
ATOM 545 O O . ASN A 1 71 ? 4.985 9.110 4.497 1.00 98.38 71 ASN A O 1
ATOM 549 N N . ASP A 1 72 ? 5.614 7.135 5.404 1.00 97.62 72 ASP A N 1
ATOM 550 C CA . ASP A 1 72 ? 7.060 7.267 5.241 1.00 97.62 72 ASP A CA 1
ATOM 551 C C . ASP A 1 72 ? 7.680 5.920 4.841 1.00 97.62 72 ASP A C 1
ATOM 553 O O . ASP A 1 72 ? 7.678 4.948 5.599 1.00 97.62 72 ASP A O 1
ATOM 557 N N . ARG A 1 73 ? 8.256 5.883 3.636 1.00 96.31 73 ARG A N 1
ATOM 558 C CA . ARG A 1 73 ? 8.934 4.695 3.099 1.00 96.31 73 ARG A CA 1
ATOM 559 C C . ARG A 1 73 ? 10.455 4.817 3.082 1.00 96.31 73 ARG A C 1
ATOM 561 O O . ARG A 1 73 ? 11.120 3.938 2.546 1.00 96.31 73 ARG A O 1
ATOM 568 N N . SER A 1 74 ? 11.018 5.903 3.610 1.00 95.19 74 SER A N 1
ATOM 569 C CA . SER A 1 74 ? 12.448 6.223 3.488 1.00 95.19 74 SER A CA 1
ATOM 570 C C . SER A 1 74 ?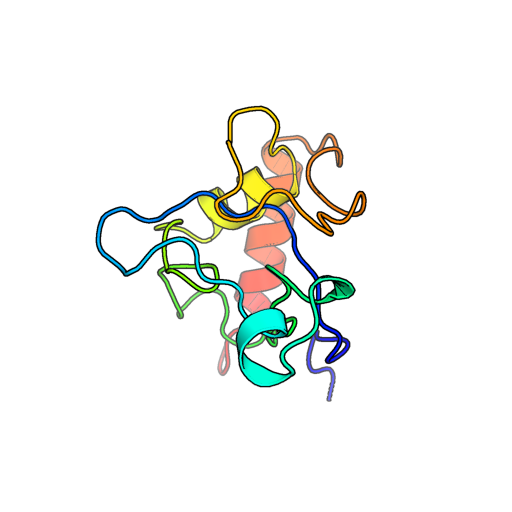 13.378 5.171 4.106 1.00 95.19 74 SER A C 1
ATOM 572 O O . SER A 1 74 ? 14.520 5.037 3.673 1.00 95.19 74 SER A O 1
ATOM 574 N N . GLY A 1 75 ? 12.883 4.389 5.070 1.00 95.06 75 GLY A N 1
ATOM 575 C CA . GLY A 1 75 ? 13.602 3.268 5.681 1.00 95.06 75 GLY A CA 1
ATOM 576 C C . GLY A 1 75 ? 13.569 1.953 4.889 1.00 95.06 75 GLY A C 1
ATOM 577 O O . GLY A 1 75 ? 14.153 0.972 5.345 1.00 95.06 75 GLY A O 1
ATOM 578 N N . TYR A 1 76 ? 12.900 1.901 3.733 1.00 96.94 76 TYR A N 1
ATOM 579 C CA . TYR A 1 76 ? 12.699 0.674 2.958 1.00 96.94 76 TYR A CA 1
ATOM 580 C C . TYR A 1 76 ? 13.405 0.715 1.601 1.00 96.94 76 TYR A C 1
ATOM 582 O O . TYR A 1 76 ? 13.493 1.751 0.945 1.00 96.94 76 TYR A O 1
ATOM 590 N N . THR A 1 77 ? 13.873 -0.451 1.151 1.00 97.69 77 THR A N 1
ATOM 591 C CA . THR A 1 77 ? 14.336 -0.671 -0.228 1.00 97.69 77 THR A CA 1
ATOM 592 C C . THR A 1 77 ? 13.270 -1.456 -0.977 1.00 97.69 77 THR A C 1
ATOM 594 O O . THR A 1 77 ? 12.875 -2.522 -0.513 1.00 97.69 77 THR A O 1
ATOM 597 N N . ALA A 1 78 ? 12.798 -0.925 -2.106 1.00 98.12 78 ALA A N 1
ATOM 598 C CA . ALA A 1 78 ? 11.767 -1.565 -2.918 1.00 98.12 78 ALA A CA 1
ATOM 599 C C . ALA A 1 78 ? 12.259 -2.886 -3.531 1.00 98.12 78 ALA A C 1
ATOM 601 O O . ALA A 1 78 ? 13.411 -2.974 -3.951 1.00 98.12 78 ALA A O 1
ATOM 602 N N . ASP A 1 79 ? 11.365 -3.874 -3.634 1.00 98.31 79 ASP A N 1
ATOM 603 C CA . ASP A 1 79 ? 11.621 -5.136 -4.347 1.00 98.31 79 ASP A CA 1
ATOM 604 C C . ASP A 1 79 ? 11.885 -4.900 -5.845 1.00 98.31 79 ASP A C 1
ATOM 606 O O . ASP A 1 79 ? 12.809 -5.452 -6.435 1.00 98.31 79 ASP A O 1
ATOM 610 N N . VAL A 1 80 ? 11.101 -3.995 -6.438 1.00 98.50 80 VAL A N 1
ATOM 611 C CA . VAL A 1 80 ? 11.259 -3.504 -7.810 1.00 98.50 80 VAL A CA 1
ATOM 612 C C . VAL A 1 80 ? 11.375 -1.986 -7.763 1.00 98.50 80 VAL A C 1
ATOM 614 O O . VAL A 1 80 ? 10.459 -1.298 -7.303 1.00 98.50 80 VAL A O 1
ATOM 617 N N . SER A 1 81 ? 12.513 -1.461 -8.215 1.00 97.88 81 SER A N 1
ATOM 618 C CA . SER A 1 81 ? 12.845 -0.030 -8.129 1.00 97.88 81 SER A CA 1
ATOM 619 C C . SER A 1 81 ? 12.281 0.801 -9.289 1.00 97.88 81 SER A C 1
ATOM 621 O O . SER A 1 81 ? 12.144 2.020 -9.185 1.00 97.88 81 SER A O 1
ATOM 623 N N . GLU A 1 82 ? 11.924 0.143 -10.389 1.00 98.06 82 GLU A N 1
ATOM 624 C CA . GLU A 1 82 ? 11.327 0.735 -11.577 1.00 98.06 82 GLU A CA 1
ATOM 625 C C . GLU A 1 82 ? 9.887 1.190 -11.317 1.00 98.06 82 GLU A C 1
ATOM 627 O O . GLU A 1 82 ? 9.134 0.562 -10.574 1.00 98.06 82 GLU A O 1
ATOM 632 N N . ASN A 1 83 ? 9.466 2.271 -11.978 1.00 98.31 83 ASN A N 1
ATOM 633 C CA . ASN A 1 83 ? 8.078 2.756 -11.982 1.00 98.31 83 ASN A CA 1
ATOM 634 C C . ASN A 1 83 ? 7.491 3.111 -10.602 1.00 98.31 83 ASN A C 1
ATOM 636 O O . ASN A 1 83 ? 6.269 3.213 -10.466 1.00 98.31 83 ASN A O 1
ATOM 640 N N . VAL A 1 84 ? 8.331 3.304 -9.580 1.00 98.19 84 VAL A N 1
ATOM 641 C CA . VAL A 1 84 ? 7.885 3.642 -8.226 1.00 98.19 84 VAL A CA 1
ATOM 642 C C . VAL A 1 84 ? 7.195 5.010 -8.217 1.00 98.19 84 VAL A C 1
ATOM 644 O O . VAL A 1 84 ? 7.776 6.035 -8.575 1.00 98.19 84 VAL A O 1
ATOM 647 N N . THR A 1 85 ? 5.943 5.034 -7.769 1.00 97.00 85 THR A N 1
ATOM 648 C CA . THR A 1 85 ? 5.116 6.240 -7.731 1.00 97.00 85 THR A CA 1
ATOM 649 C C . THR A 1 85 ? 5.601 7.222 -6.655 1.00 97.00 85 THR A C 1
ATOM 651 O O . THR A 1 85 ? 6.015 6.791 -5.568 1.00 97.00 85 THR A O 1
ATOM 654 N N . PRO A 1 86 ? 5.534 8.546 -6.895 1.00 94.75 86 PRO A N 1
ATOM 655 C CA . PRO A 1 86 ? 5.820 9.561 -5.880 1.00 94.75 86 PRO A CA 1
ATOM 656 C C . PRO A 1 86 ? 4.637 9.814 -4.929 1.00 94.75 86 PRO A C 1
ATOM 658 O O . PRO A 1 86 ? 4.757 10.625 -4.018 1.00 94.75 86 PRO A O 1
ATOM 661 N N . ALA A 1 87 ? 3.490 9.157 -5.135 1.00 91.06 87 ALA A N 1
ATOM 662 C CA . ALA A 1 87 ? 2.261 9.411 -4.378 1.00 91.06 87 ALA A CA 1
ATOM 663 C C . ALA A 1 87 ? 2.298 8.948 -2.905 1.00 91.06 87 ALA A C 1
ATOM 665 O O . ALA A 1 87 ? 1.394 9.288 -2.145 1.00 91.06 87 ALA A O 1
ATOM 666 N N . VAL A 1 88 ? 3.307 8.170 -2.503 1.00 93.44 88 VAL A N 1
ATOM 667 C CA . VAL A 1 88 ? 3.441 7.602 -1.151 1.00 93.44 88 VAL A CA 1
ATOM 668 C C . VAL A 1 88 ? 4.828 7.880 -0.568 1.00 93.44 88 VAL A C 1
ATOM 670 O O . VAL A 1 88 ? 5.790 8.104 -1.307 1.00 93.44 88 VAL A O 1
ATOM 673 N N . GLY A 1 89 ? 4.942 7.803 0.758 1.00 93.00 89 GLY A N 1
ATOM 674 C CA . GLY A 1 89 ? 6.214 7.858 1.476 1.00 93.00 89 GLY A CA 1
ATOM 675 C C . GLY A 1 89 ? 6.696 9.258 1.861 1.00 93.00 89 GLY A C 1
ATOM 676 O O . GLY A 1 89 ? 7.871 9.420 2.174 1.00 93.00 89 GLY A O 1
ATOM 677 N N . GLY A 1 90 ? 5.824 10.267 1.809 1.00 92.69 90 GLY A N 1
ATOM 678 C CA . GLY A 1 90 ? 6.149 11.644 2.190 1.00 92.69 90 GLY A CA 1
ATOM 679 C C . GLY A 1 90 ? 4.959 12.431 2.733 1.00 92.69 90 GLY A C 1
ATOM 680 O O . GLY A 1 90 ? 4.899 13.644 2.535 1.00 92.69 90 GLY A O 1
ATOM 681 N N . LEU A 1 91 ? 3.998 11.754 3.374 1.00 95.12 91 LEU A N 1
ATOM 682 C CA . LEU A 1 91 ? 2.743 12.375 3.820 1.00 95.12 91 LEU A CA 1
ATOM 683 C C . LEU A 1 91 ? 2.908 13.205 5.102 1.00 95.12 91 LEU A C 1
ATOM 685 O O . LEU A 1 91 ? 2.128 14.128 5.327 1.00 95.12 91 LEU A O 1
ATOM 689 N N . ARG A 1 92 ? 3.956 12.929 5.896 1.00 95.56 92 ARG A N 1
ATOM 690 C CA . ARG A 1 92 ? 4.303 13.645 7.142 1.00 95.56 92 ARG A CA 1
ATOM 691 C C . ARG A 1 92 ? 3.171 13.643 8.174 1.00 95.56 92 ARG A C 1
ATOM 693 O O . ARG A 1 92 ? 2.967 14.632 8.876 1.00 95.56 92 ARG A O 1
ATOM 700 N N . LEU A 1 93 ? 2.443 12.536 8.247 1.00 97.69 93 LEU A N 1
ATOM 701 C CA . LEU A 1 93 ? 1.421 12.311 9.259 1.00 97.69 93 LEU A CA 1
ATOM 702 C C . LEU A 1 93 ? 2.076 12.105 10.627 1.00 97.69 93 LEU A C 1
ATOM 704 O O . LEU A 1 93 ? 3.115 11.444 10.722 1.00 97.69 93 LEU A O 1
ATOM 708 N N . SER A 1 94 ? 1.458 12.652 11.673 1.00 98.25 94 SER A N 1
ATOM 709 C CA . SER A 1 94 ? 1.761 12.279 13.058 1.00 98.25 94 SER A CA 1
ATOM 710 C C . SER A 1 94 ? 1.235 10.877 13.379 1.00 98.25 94 SER A C 1
ATOM 712 O O . SER A 1 94 ? 0.349 10.367 12.695 1.00 98.25 94 SER A O 1
ATOM 714 N N . GLU A 1 95 ? 1.720 10.284 14.471 1.00 97.81 95 GLU A N 1
ATOM 715 C CA . GLU A 1 95 ? 1.202 9.005 14.988 1.00 97.81 95 GLU A CA 1
ATOM 716 C C . GLU A 1 95 ? -0.314 9.066 15.228 1.00 97.81 95 GLU A C 1
ATOM 718 O O . GLU A 1 95 ? -1.046 8.210 14.749 1.00 97.81 95 GLU A O 1
ATOM 723 N N . SER A 1 96 ? -0.818 10.153 15.823 1.00 98.38 96 SER A N 1
ATOM 724 C CA . SER A 1 96 ? -2.263 10.332 16.029 1.00 98.38 96 SER A CA 1
ATOM 725 C C . SER A 1 96 ? -3.066 10.362 14.723 1.00 98.38 96 SER A C 1
ATOM 727 O O . SER A 1 96 ? -4.187 9.876 14.679 1.00 98.38 96 SER A O 1
ATOM 729 N N . GLN A 1 97 ? -2.509 10.921 13.644 1.00 98.62 97 GLN A N 1
ATOM 730 C CA . GLN A 1 97 ? -3.175 10.924 12.339 1.00 98.62 97 GLN A CA 1
ATOM 731 C C . GLN A 1 97 ? -3.143 9.541 11.681 1.00 98.62 97 GLN A C 1
ATOM 733 O O . GLN A 1 97 ? -4.062 9.203 10.939 1.00 98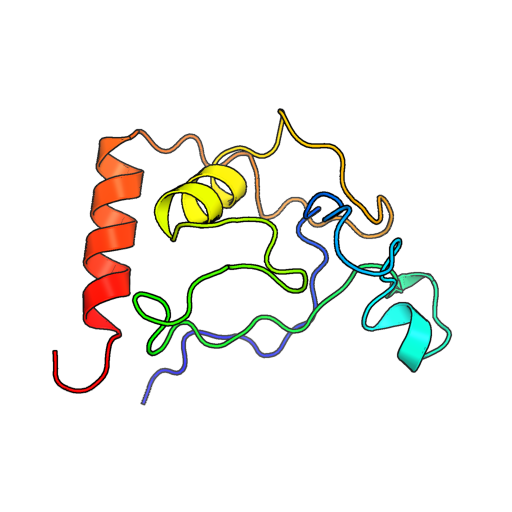.62 97 GLN A O 1
ATOM 738 N N . ILE A 1 98 ? -2.101 8.745 11.938 1.00 98.56 98 ILE A N 1
ATOM 739 C CA . ILE A 1 98 ? -2.058 7.336 11.533 1.00 98.56 98 ILE A CA 1
ATOM 740 C C . ILE A 1 98 ? -3.152 6.559 12.276 1.00 98.56 98 ILE A C 1
ATOM 742 O O . ILE A 1 98 ? -3.916 5.843 11.629 1.00 98.56 98 ILE A O 1
ATOM 746 N N . ASP A 1 99 ? -3.286 6.759 13.587 1.00 98.50 99 ASP A N 1
ATOM 747 C CA . ASP A 1 99 ? -4.332 6.127 14.399 1.00 98.50 99 ASP A CA 1
ATOM 748 C C . ASP A 1 99 ? -5.741 6.514 13.923 1.00 98.50 99 ASP A C 1
ATOM 750 O O . ASP A 1 99 ? -6.594 5.644 13.754 1.00 98.50 99 ASP A O 1
ATOM 754 N N . ASP A 1 100 ? -5.978 7.795 13.617 1.00 98.69 100 ASP A N 1
ATOM 755 C CA . ASP A 1 100 ? -7.257 8.270 13.073 1.00 98.69 100 ASP A CA 1
ATOM 756 C C . ASP A 1 100 ? -7.591 7.612 11.719 1.00 98.69 100 ASP A C 1
ATOM 758 O O . ASP A 1 100 ? -8.747 7.273 11.447 1.00 98.69 100 ASP A O 1
ATOM 762 N N . ILE A 1 101 ? -6.587 7.401 10.857 1.00 98.38 101 ILE A N 1
ATOM 763 C CA . ILE A 1 101 ? -6.767 6.683 9.587 1.00 98.38 101 ILE A CA 1
ATOM 764 C C . ILE A 1 101 ? -7.129 5.225 9.848 1.00 98.38 101 ILE A C 1
ATOM 766 O O . ILE A 1 101 ? -8.047 4.714 9.210 1.00 98.38 101 ILE A O 1
ATOM 770 N N . ILE A 1 102 ? -6.436 4.553 10.766 1.00 98.38 102 ILE A N 1
ATOM 771 C CA . ILE A 1 102 ? -6.725 3.158 11.116 1.00 98.38 102 ILE A CA 1
ATOM 772 C C . ILE A 1 102 ? -8.152 3.040 11.657 1.00 98.38 102 ILE A C 1
ATOM 774 O O . ILE A 1 102 ? -8.915 2.221 11.153 1.00 98.38 102 ILE A O 1
ATOM 778 N N . ALA A 1 103 ? -8.554 3.933 12.565 1.00 98.19 103 ALA A N 1
ATOM 779 C CA . ALA A 1 103 ? -9.913 3.980 13.094 1.00 98.19 103 ALA A CA 1
ATOM 780 C C . ALA A 1 103 ? -10.962 4.177 11.987 1.00 98.19 103 ALA A C 1
ATOM 782 O O . ALA A 1 103 ? -12.017 3.546 12.009 1.00 98.19 103 ALA A O 1
ATOM 783 N N . PHE A 1 104 ? -10.682 5.014 10.982 1.00 97.94 104 PHE A N 1
ATOM 784 C CA . PHE A 1 104 ? -11.546 5.132 9.807 1.00 97.94 104 PHE A CA 1
ATOM 785 C C . PHE A 1 104 ? -11.588 3.836 8.984 1.00 97.94 104 PHE A C 1
ATOM 787 O O . PHE A 1 104 ? -12.670 3.408 8.579 1.00 97.94 104 PHE A O 1
ATOM 794 N N . LEU A 1 105 ? -10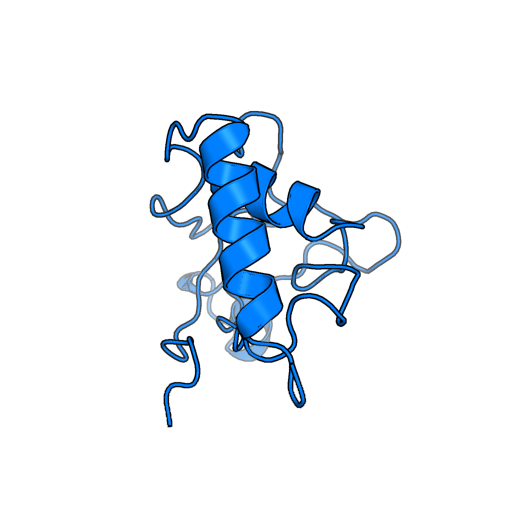.442 3.200 8.731 1.00 97.62 105 LEU A N 1
ATOM 795 C CA . LEU A 1 105 ? -10.364 1.952 7.967 1.00 97.62 105 LEU A CA 1
ATOM 796 C C . LEU A 1 105 ? -11.100 0.796 8.660 1.00 97.62 105 LEU A C 1
ATOM 798 O O . LEU A 1 105 ? -11.706 -0.021 7.966 1.00 97.62 105 LEU A O 1
ATOM 802 N N . ASP A 1 106 ? -11.132 0.767 9.993 1.00 96.88 106 ASP A N 1
ATOM 803 C CA . ASP A 1 106 ? -11.906 -0.210 10.766 1.00 96.88 106 ASP A CA 1
ATOM 804 C C . ASP A 1 106 ? -13.408 -0.126 10.455 1.00 96.88 106 ASP A C 1
ATOM 806 O O . ASP A 1 106 ? -14.060 -1.161 10.291 1.00 96.88 106 ASP A O 1
ATOM 810 N N . THR A 1 107 ? -13.943 1.086 10.237 1.00 96.69 107 THR A N 1
ATOM 811 C CA . THR A 1 107 ? -15.355 1.292 9.842 1.00 96.69 107 THR A CA 1
ATOM 812 C C . THR A 1 107 ? -15.703 0.720 8.464 1.00 96.69 107 THR A C 1
ATOM 814 O O . THR A 1 107 ? -16.877 0.645 8.101 1.00 96.69 107 THR A O 1
ATOM 817 N N . LEU A 1 108 ? -14.701 0.318 7.670 1.00 96.44 108 LEU A N 1
ATOM 818 C CA . LEU A 1 108 ? -14.895 -0.315 6.362 1.00 96.44 108 LEU A CA 1
ATOM 819 C C . LEU A 1 108 ? -15.051 -1.840 6.455 1.00 96.44 108 LEU A C 1
ATOM 821 O O . LEU A 1 108 ? -15.090 -2.508 5.415 1.00 96.44 108 LEU A O 1
ATOM 825 N N . THR A 1 109 ? -15.115 -2.387 7.668 1.00 96.50 109 THR A N 1
ATOM 826 C CA . THR A 1 109 ? -15.381 -3.802 7.935 1.00 96.50 109 THR A CA 1
ATOM 827 C C . THR A 1 109 ? -16.880 -4.085 7.851 1.00 96.50 109 THR A C 1
ATOM 829 O O . THR A 1 109 ? -17.705 -3.335 8.366 1.00 96.50 109 THR A O 1
ATOM 832 N N . ASP A 1 110 ? -17.262 -5.164 7.179 1.00 93.06 110 ASP A N 1
ATOM 833 C CA . ASP A 1 110 ? -18.662 -5.551 7.069 1.00 93.06 110 ASP A CA 1
ATOM 834 C C . ASP A 1 110 ? -19.220 -5.946 8.449 1.00 93.06 110 ASP A C 1
ATOM 836 O O . ASP A 1 110 ? -18.577 -6.655 9.223 1.00 93.06 110 ASP A O 1
ATOM 840 N N . ASN A 1 111 ? -20.463 -5.537 8.722 1.00 85.19 111 ASN A N 1
ATOM 841 C CA . ASN A 1 111 ? -21.160 -5.708 10.008 1.00 85.19 111 ASN A CA 1
ATOM 842 C C . ASN A 1 111 ? -20.553 -4.932 11.193 1.00 85.19 111 ASN A C 1
ATOM 844 O O . ASN A 1 111 ? -20.852 -5.277 12.338 1.00 85.19 111 ASN A O 1
ATOM 848 N N . TYR A 1 112 ? -19.728 -3.919 10.914 1.00 57.38 112 TYR A N 1
ATOM 849 C CA . TYR A 1 112 ? -19.307 -2.920 11.899 1.00 57.38 112 TYR A CA 1
ATOM 850 C C . TYR A 1 112 ? -20.493 -2.082 12.400 1.00 57.38 112 TYR A C 1
ATOM 852 O O . TYR A 1 112 ? -21.361 -1.721 11.565 1.00 57.38 112 TYR A O 1
#

Secondary structure (DSSP, 8-state):
---S----EEB--PBP-TTS-S---BHHHHHT-GGGTTBEE----TTGGGS-SBSTT--B-SHHHHHHHHHB-TT--BSS-TTB-TTSSB----HHHHHHHHHHHHTTSTT-